Protein AF-A0A850SLF7-F1 (afdb_monomer_lite)

Structure (mmCIF, N/CA/C/O backbone):
data_AF-A0A850SLF7-F1
#
_entry.id   AF-A0A850SLF7-F1
#
loop_
_atom_site.group_PDB
_atom_site.id
_atom_site.type_symbol
_atom_site.label_atom_id
_atom_site.label_alt_id
_atom_site.label_comp_id
_atom_site.label_asym_id
_atom_site.label_entity_id
_atom_site.label_seq_id
_atom_site.pdbx_PDB_ins_code
_atom_site.Cartn_x
_atom_site.Cartn_y
_atom_site.Cartn_z
_atom_site.occupancy
_atom_site.B_iso_or_equiv
_atom_site.auth_seq_id
_atom_site.auth_comp_id
_atom_site.auth_asym_id
_atom_site.auth_atom_id
_atom_site.pdbx_PDB_model_num
ATOM 1 N N . MET A 1 1 ? -22.316 0.652 -0.737 1.00 82.69 1 MET A N 1
ATOM 2 C CA . MET A 1 1 ? 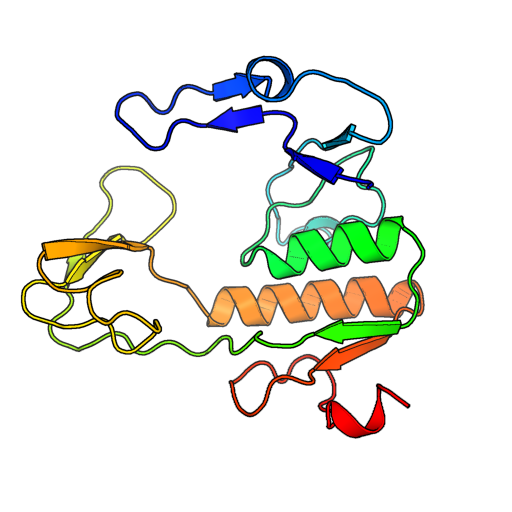-20.887 0.281 -0.786 1.00 82.69 1 MET A CA 1
ATOM 3 C C . MET A 1 1 ? -20.081 1.487 -0.344 1.00 82.69 1 MET A C 1
ATOM 5 O O . MET A 1 1 ? -20.350 2.572 -0.849 1.00 82.69 1 MET A O 1
ATOM 9 N N . THR A 1 2 ? -19.172 1.305 0.612 1.00 91.25 2 THR A N 1
ATOM 10 C CA . THR A 1 2 ? -18.258 2.354 1.088 1.00 91.25 2 THR A CA 1
ATOM 11 C C . THR A 1 2 ? -17.016 2.400 0.214 1.00 91.25 2 THR A C 1
ATOM 13 O O . THR A 1 2 ? -16.464 1.352 -0.106 1.00 91.25 2 THR A O 1
ATOM 16 N N . GLY A 1 3 ? -16.606 3.598 -0.202 1.00 94.06 3 GLY A N 1
ATOM 17 C CA . GLY A 1 3 ? -15.424 3.824 -1.028 1.00 94.06 3 GLY A CA 1
ATOM 18 C C . GLY A 1 3 ? -14.528 4.905 -0.437 1.00 94.06 3 GLY A C 1
ATOM 19 O O . GLY A 1 3 ? -15.017 5.950 -0.006 1.00 94.06 3 GLY A O 1
ATOM 20 N N . PHE A 1 4 ? -13.223 4.645 -0.455 1.00 95.69 4 PHE A N 1
ATOM 21 C CA . PHE A 1 4 ? -12.179 5.574 -0.037 1.00 95.69 4 PHE A CA 1
ATOM 22 C C . PHE A 1 4 ? -11.389 6.013 -1.266 1.00 95.69 4 PHE A C 1
ATOM 24 O O . PHE A 1 4 ? -10.943 5.182 -2.056 1.00 95.69 4 PHE A O 1
ATOM 31 N N . PHE A 1 5 ? -11.225 7.319 -1.429 1.00 95.56 5 PHE A N 1
ATOM 32 C CA . PHE A 1 5 ? -10.570 7.923 -2.581 1.00 95.56 5 PHE A CA 1
ATOM 33 C C . PHE A 1 5 ? -9.484 8.892 -2.106 1.00 95.56 5 PHE A C 1
ATOM 35 O O . PHE A 1 5 ? -9.672 9.559 -1.090 1.00 95.56 5 PHE A O 1
ATOM 42 N N . PRO A 1 6 ? -8.368 9.047 -2.831 1.00 95.44 6 PRO A N 1
ATOM 43 C CA . PRO A 1 6 ? -7.459 10.147 -2.549 1.00 95.44 6 PRO A CA 1
ATOM 44 C C . PRO A 1 6 ? -8.190 11.477 -2.782 1.00 95.44 6 PRO A C 1
ATOM 46 O O . PRO A 1 6 ? -8.965 11.617 -3.728 1.00 95.44 6 PRO A O 1
ATOM 49 N N . ALA A 1 7 ? -7.945 12.481 -1.945 1.00 96.12 7 ALA A N 1
ATOM 50 C CA . ALA A 1 7 ? -8.562 13.803 -2.068 1.00 96.12 7 ALA A CA 1
ATOM 51 C C . ALA A 1 7 ? -8.093 14.557 -3.324 1.00 96.12 7 ALA A C 1
ATOM 53 O O . ALA A 1 7 ? -8.788 15.449 -3.825 1.00 96.12 7 ALA A O 1
ATOM 54 N N . VAL A 1 8 ? -6.926 14.183 -3.852 1.00 95.25 8 VAL A N 1
ATOM 55 C CA . VAL A 1 8 ? -6.290 14.775 -5.029 1.00 95.25 8 VAL A CA 1
ATOM 56 C C . VAL A 1 8 ? -5.915 13.671 -6.008 1.00 95.25 8 VAL A C 1
ATOM 58 O O . VAL A 1 8 ? -5.262 12.705 -5.633 1.00 95.25 8 VAL A O 1
ATOM 61 N N . ILE A 1 9 ? -6.274 13.847 -7.276 1.00 93.19 9 ILE A N 1
ATOM 62 C CA . ILE A 1 9 ? -5.805 13.004 -8.380 1.00 93.19 9 ILE A CA 1
ATOM 63 C C . ILE A 1 9 ? -4.713 13.729 -9.161 1.00 93.19 9 ILE A C 1
ATOM 65 O O . ILE A 1 9 ? -4.677 14.962 -9.204 1.00 93.19 9 ILE A O 1
ATOM 69 N N . GLN A 1 10 ? -3.823 12.963 -9.787 1.00 90.75 10 GLN A N 1
ATOM 70 C CA . GLN A 1 10 ? -2.770 13.492 -10.643 1.00 90.75 10 GLN A CA 1
ATOM 71 C C . GLN A 1 10 ? -2.830 12.853 -12.027 1.00 90.75 10 GLN A C 1
ATOM 73 O O . GLN A 1 10 ? -2.907 11.635 -12.171 1.00 90.75 10 GLN A O 1
ATOM 78 N N . GLU A 1 11 ? -2.731 13.682 -13.060 1.00 86.75 11 GLU A N 1
ATOM 79 C CA . GLU A 1 11 ? -2.567 13.201 -14.427 1.00 86.75 11 GLU A CA 1
ATOM 80 C C . GLU A 1 11 ? -1.192 12.536 -14.599 1.00 86.75 11 GLU A C 1
ATOM 82 O O . GLU A 1 11 ? -0.153 13.125 -14.298 1.00 86.75 11 GLU A O 1
ATOM 87 N N . HIS A 1 12 ? -1.162 11.322 -15.147 1.00 76.75 12 HIS A N 1
ATOM 88 C CA . HIS A 1 12 ? 0.095 10.648 -15.499 1.00 76.75 12 HIS A CA 1
ATOM 89 C C . HIS A 1 12 ? 0.596 10.994 -16.916 1.00 76.75 12 HIS A C 1
ATOM 91 O O . HIS A 1 12 ? 1.666 10.544 -17.324 1.00 76.75 12 HIS A O 1
ATOM 97 N N . SER A 1 13 ? -0.131 11.842 -17.654 1.00 76.38 13 SER A N 1
ATOM 98 C CA . SER A 1 13 ? 0.253 12.367 -18.969 1.00 76.38 13 SER A CA 1
ATOM 99 C C . SER A 1 13 ? 0.757 13.813 -18.896 1.00 76.38 13 SER A C 1
ATOM 101 O O . SER A 1 13 ? 0.178 14.654 -18.210 1.00 76.38 13 SER A O 1
ATOM 103 N N . GLY A 1 14 ? 1.791 14.144 -19.674 1.00 74.25 14 GLY A N 1
ATOM 104 C CA . GLY A 1 14 ? 2.179 15.533 -19.945 1.00 74.25 14 GLY A CA 1
ATOM 105 C C . GLY A 1 14 ? 2.567 16.345 -18.702 1.00 74.25 14 GLY A C 1
ATOM 106 O O . GLY A 1 14 ? 3.636 16.137 -18.134 1.00 74.25 14 GLY A O 1
ATOM 107 N N . ARG A 1 15 ? 1.720 17.314 -18.318 1.00 76.69 15 ARG A N 1
ATOM 108 C CA . ARG A 1 15 ? 2.018 18.373 -17.328 1.00 76.69 15 ARG A CA 1
ATOM 109 C C . ARG A 1 15 ? 1.853 17.953 -15.860 1.00 76.69 15 ARG A C 1
ATOM 111 O O . ARG A 1 15 ? 2.107 18.781 -14.991 1.00 76.69 15 ARG A O 1
ATOM 118 N N . LYS A 1 16 ? 1.426 16.714 -15.579 1.00 84.00 16 LYS A N 1
ATOM 119 C CA . LYS A 1 16 ? 1.212 16.185 -14.215 1.00 84.00 16 LYS A CA 1
ATOM 120 C C . LYS A 1 16 ? 0.324 17.079 -13.341 1.00 84.00 16 LYS A C 1
ATOM 122 O O . LYS A 1 16 ? 0.630 17.338 -12.178 1.00 84.00 16 LYS A O 1
ATOM 127 N N . ARG A 1 17 ? -0.770 17.595 -13.911 1.00 89.31 17 ARG A N 1
ATOM 128 C CA . ARG A 1 17 ? -1.694 18.463 -13.174 1.00 89.31 17 ARG A CA 1
ATOM 129 C C . ARG A 1 17 ? -2.329 17.693 -12.023 1.00 89.31 17 ARG A C 1
ATOM 131 O O . ARG A 1 17 ? -2.682 16.525 -12.175 1.00 89.31 17 ARG A O 1
ATOM 138 N N . ARG A 1 18 ? -2.473 18.378 -10.891 1.00 93.12 18 ARG A N 1
ATOM 139 C CA . ARG A 1 18 ? -3.171 17.883 -9.706 1.00 93.12 18 ARG A CA 1
ATOM 140 C C . ARG A 1 18 ? -4.500 18.609 -9.585 1.00 93.12 18 ARG A C 1
ATOM 142 O O . ARG A 1 18 ? -4.538 19.834 -9.699 1.00 93.12 18 ARG A O 1
ATOM 149 N N . SER A 1 19 ? -5.572 17.867 -9.358 1.00 94.69 19 SER A N 1
ATOM 150 C CA . SER A 1 19 ? -6.908 18.423 -9.156 1.00 94.69 19 SER A CA 1
ATOM 151 C C . SER A 1 19 ? -7.631 17.693 -8.025 1.00 94.69 19 SER A C 1
ATOM 153 O O . SER A 1 19 ? -7.338 16.526 -7.752 1.00 94.69 19 SER A O 1
ATOM 155 N N . PRO A 1 20 ? -8.573 18.360 -7.338 1.00 96.56 20 PRO A N 1
ATOM 156 C CA . PRO A 1 20 ? -9.449 17.693 -6.388 1.00 96.56 20 PRO A CA 1
ATOM 157 C C . PRO A 1 20 ? -10.170 16.507 -7.037 1.00 96.56 20 PRO A C 1
ATOM 159 O O . PRO A 1 20 ? -10.867 16.669 -8.040 1.00 96.56 20 PRO A O 1
ATOM 162 N N . ALA A 1 21 ? -10.059 15.325 -6.429 1.00 96.00 21 ALA A N 1
ATOM 163 C CA . ALA A 1 21 ? -10.694 14.105 -6.930 1.00 96.00 21 ALA A CA 1
ATOM 164 C C . ALA A 1 21 ? -12.217 14.248 -7.043 1.00 96.00 21 ALA A C 1
ATOM 166 O O . ALA A 1 21 ? -12.838 13.689 -7.947 1.00 96.00 21 ALA A O 1
ATOM 167 N N . ARG A 1 22 ? -12.804 15.081 -6.173 1.00 95.50 22 ARG A N 1
ATOM 168 C CA . ARG A 1 22 ? -14.238 15.386 -6.138 1.00 95.50 22 ARG A CA 1
ATOM 169 C C . ARG A 1 22 ? -14.807 15.957 -7.444 1.00 95.50 22 ARG A C 1
ATOM 171 O O . ARG A 1 22 ? -16.017 15.933 -7.630 1.00 95.50 22 ARG A O 1
ATOM 178 N N . PHE A 1 23 ? -13.961 16.487 -8.331 1.00 94.62 23 PHE A N 1
ATOM 179 C CA . PHE A 1 23 ? -14.389 16.978 -9.645 1.00 94.62 23 PHE A CA 1
ATOM 180 C C . PHE A 1 23 ? -14.676 15.850 -10.640 1.00 94.62 23 PHE A C 1
ATOM 182 O O . PHE A 1 23 ? -15.449 16.047 -11.570 1.00 94.62 23 PHE A O 1
ATOM 189 N N . VAL A 1 24 ? -14.075 14.675 -10.438 1.00 93.31 24 VAL A N 1
ATOM 190 C CA . VAL A 1 24 ? -14.285 13.482 -11.275 1.00 93.31 24 VAL A CA 1
ATOM 191 C C . VAL A 1 24 ? -15.185 12.472 -10.567 1.00 93.31 24 VAL A C 1
ATOM 193 O O . VAL A 1 24 ? -16.018 11.832 -11.201 1.00 93.31 24 VAL A O 1
ATOM 196 N N . ILE A 1 25 ? -15.047 12.352 -9.246 1.00 93.69 25 ILE A N 1
ATOM 197 C CA . ILE A 1 25 ? -15.855 11.479 -8.393 1.00 93.69 25 ILE A CA 1
ATOM 198 C C . ILE A 1 25 ? -16.631 12.378 -7.425 1.00 93.69 25 ILE A C 1
ATOM 200 O O . ILE A 1 25 ? -16.101 12.709 -6.367 1.00 93.69 25 ILE A O 1
ATOM 204 N N . PRO A 1 26 ? -17.864 12.811 -7.754 1.00 94.12 26 PRO A N 1
ATOM 205 C CA . PRO A 1 26 ? -18.616 13.726 -6.903 1.00 94.12 26 PRO A CA 1
ATOM 206 C C . PRO A 1 26 ? -18.799 13.182 -5.486 1.00 94.12 26 PRO A C 1
ATOM 208 O O . PRO A 1 26 ? -18.969 11.972 -5.287 1.00 94.12 26 PRO A O 1
ATOM 211 N N . ALA A 1 27 ? -18.809 14.086 -4.506 1.00 94.06 27 ALA A N 1
ATOM 212 C CA . ALA A 1 27 ? -19.139 13.735 -3.131 1.00 94.06 27 ALA A CA 1
ATOM 213 C C . ALA A 1 27 ? -20.531 13.088 -3.056 1.00 94.06 27 ALA A C 1
ATOM 215 O O . ALA A 1 27 ? -21.420 13.377 -3.858 1.00 94.06 27 ALA A O 1
ATOM 216 N N . GLY A 1 28 ? -20.713 12.191 -2.095 1.00 94.81 28 GLY A N 1
ATOM 217 C CA . GLY A 1 28 ? -21.976 11.500 -1.889 1.00 94.81 28 GLY A CA 1
ATOM 218 C C . GLY A 1 28 ? -21.910 10.560 -0.691 1.00 94.81 28 GLY A C 1
ATOM 219 O O . GLY A 1 28 ? -20.834 10.377 -0.116 1.00 94.81 28 GLY A O 1
ATOM 220 N N . PRO A 1 29 ? -23.044 9.949 -0.317 1.00 96.19 29 PRO A N 1
ATOM 221 C CA . PRO A 1 29 ? -23.085 8.992 0.779 1.00 96.19 29 PRO A CA 1
ATOM 222 C C . PRO A 1 29 ? -22.060 7.871 0.577 1.00 96.19 29 PRO A C 1
ATOM 224 O O . PRO A 1 29 ? -21.930 7.333 -0.525 1.00 96.19 29 PRO A O 1
ATOM 227 N N . ASN A 1 30 ? -21.355 7.507 1.649 1.00 94.94 30 ASN A N 1
ATOM 228 C CA . ASN A 1 30 ? -20.340 6.451 1.668 1.00 94.94 30 ASN A CA 1
ATOM 2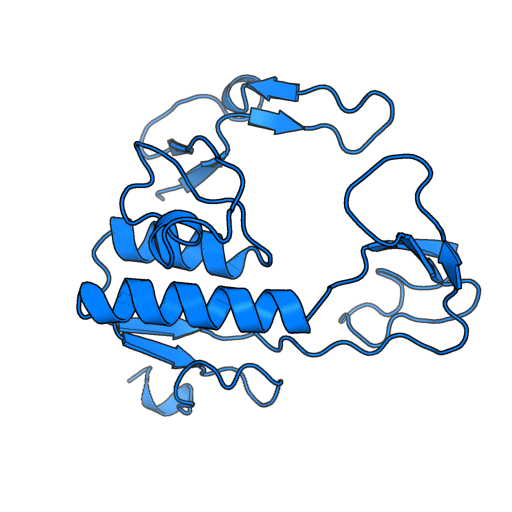29 C C . ASN A 1 30 ? -19.130 6.676 0.731 1.00 94.94 30 ASN A C 1
ATOM 231 O O . ASN A 1 30 ? -18.456 5.712 0.365 1.00 94.94 30 ASN A O 1
ATOM 235 N N . ARG A 1 31 ? -18.848 7.923 0.323 1.00 95.50 31 ARG A N 1
ATOM 236 C CA . ARG A 1 31 ? -17.642 8.298 -0.437 1.00 95.50 31 ARG A CA 1
ATOM 237 C C . ARG A 1 31 ? -16.752 9.181 0.424 1.00 95.50 31 ARG A C 1
ATOM 239 O O . ARG A 1 31 ? -17.065 10.349 0.645 1.00 95.50 31 ARG A O 1
ATOM 246 N N . TYR A 1 32 ? -15.644 8.617 0.874 1.00 95.44 32 TYR A N 1
ATOM 247 C CA . TYR A 1 32 ? -14.691 9.277 1.755 1.00 95.44 32 TYR A CA 1
ATOM 248 C C . TYR A 1 32 ? -13.439 9.653 0.975 1.00 95.44 32 TYR A C 1
ATOM 250 O O . TYR A 1 32 ? -13.000 8.909 0.096 1.00 95.44 32 TYR A O 1
ATOM 258 N N . PHE A 1 33 ? -12.879 10.820 1.282 1.00 96.44 33 PHE A N 1
ATOM 259 C CA . PHE A 1 33 ? -11.697 11.346 0.610 1.00 96.44 33 PHE A CA 1
ATOM 260 C C . PHE A 1 33 ? -10.592 11.563 1.637 1.00 96.44 33 PHE A C 1
ATOM 262 O O . PHE A 1 33 ? -10.790 12.349 2.557 1.00 96.44 33 PHE A O 1
ATOM 269 N N . PHE A 1 34 ? -9.443 10.912 1.467 1.00 96.69 34 PHE A N 1
ATOM 270 C CA . PHE A 1 34 ? -8.305 11.043 2.380 1.00 96.69 34 PHE A CA 1
ATOM 271 C C . PHE A 1 34 ? -7.182 11.878 1.762 1.00 96.69 34 PHE A C 1
ATOM 273 O O . PHE A 1 34 ? -6.936 11.833 0.553 1.00 96.69 34 PHE A O 1
ATOM 280 N N . ASN A 1 35 ? -6.477 12.643 2.592 1.00 96.81 35 ASN A N 1
ATOM 281 C CA . ASN A 1 35 ? -5.230 13.287 2.185 1.00 96.81 35 ASN A CA 1
ATOM 282 C C . ASN A 1 35 ? -4.060 12.314 2.325 1.00 96.81 35 ASN A C 1
ATOM 284 O O . ASN A 1 35 ? -4.132 11.353 3.085 1.00 96.81 35 ASN A O 1
ATOM 288 N N . GLU A 1 36 ? -2.968 12.581 1.614 1.00 95.38 36 GLU A N 1
ATOM 289 C CA . GLU A 1 36 ? -1.747 11.784 1.706 1.00 95.38 36 GLU A CA 1
ATOM 290 C C . GLU A 1 36 ? -0.581 12.622 2.222 1.00 95.38 36 GLU A C 1
ATOM 292 O O . GLU A 1 36 ? -0.411 13.778 1.820 1.00 95.38 36 GLU A O 1
ATOM 297 N N . THR A 1 37 ? 0.258 12.017 3.058 1.00 95.44 37 THR A N 1
ATOM 298 C CA . THR A 1 37 ? 1.515 12.598 3.543 1.00 95.44 37 THR A CA 1
ATOM 299 C C . THR A 1 37 ? 2.697 11.719 3.130 1.00 95.44 37 THR A C 1
ATOM 301 O O . THR A 1 37 ? 2.578 10.491 3.131 1.00 95.44 37 THR A O 1
ATOM 304 N N . PRO A 1 38 ? 3.845 12.303 2.742 1.00 95.50 38 PRO A N 1
ATOM 305 C CA . PRO A 1 38 ? 5.043 11.522 2.458 1.00 95.50 38 PRO A CA 1
ATOM 306 C C . PRO A 1 38 ? 5.455 10.671 3.661 1.00 95.50 38 PRO A C 1
ATOM 308 O O . PRO A 1 38 ? 5.398 11.137 4.799 1.00 95.50 38 PRO A O 1
ATOM 311 N N . ASN A 1 39 ? 5.900 9.442 3.402 1.00 94.81 39 ASN A N 1
ATOM 312 C CA . ASN A 1 39 ? 6.521 8.628 4.440 1.00 94.81 39 ASN A CA 1
ATOM 313 C C . ASN A 1 39 ? 7.890 9.192 4.854 1.00 94.81 39 ASN A C 1
ATOM 315 O O . ASN A 1 39 ? 8.551 9.890 4.081 1.00 94.81 39 ASN A O 1
ATOM 319 N N . SER A 1 40 ? 8.311 8.882 6.079 1.00 94.31 40 SER A N 1
ATOM 320 C CA . SER A 1 40 ? 9.615 9.273 6.619 1.00 94.31 40 SER A CA 1
ATOM 321 C C . SER A 1 40 ? 10.186 8.168 7.500 1.00 94.31 40 SER A C 1
ATOM 323 O O . SER A 1 40 ? 9.452 7.368 8.068 1.00 94.31 40 SER A O 1
ATOM 325 N N . THR A 1 41 ? 11.510 8.112 7.620 1.00 91.44 41 THR A N 1
ATOM 326 C CA . THR A 1 41 ? 12.193 7.238 8.587 1.00 91.44 41 THR A CA 1
ATOM 327 C C . THR A 1 41 ? 12.350 7.888 9.964 1.00 91.44 41 THR A C 1
ATOM 329 O O . THR A 1 41 ? 12.893 7.274 10.877 1.00 91.44 41 THR A O 1
ATOM 332 N N . GLU A 1 42 ? 11.898 9.128 10.130 1.00 93.31 42 GLU A N 1
ATOM 333 C CA . GLU A 1 42 ? 11.856 9.827 11.415 1.00 93.31 42 GLU A CA 1
ATOM 334 C C . GLU A 1 42 ? 10.559 9.463 12.145 1.00 93.31 42 GLU A C 1
ATOM 336 O O . GLU A 1 42 ? 9.504 9.528 11.531 1.00 93.31 42 GLU A O 1
ATOM 341 N N . ASN A 1 43 ? 10.599 9.100 13.432 1.00 92.31 43 ASN A N 1
ATOM 342 C CA . ASN A 1 43 ? 9.416 8.721 14.233 1.00 92.31 43 ASN A CA 1
ATOM 343 C C . ASN A 1 43 ? 8.679 7.441 13.766 1.00 92.31 43 ASN A C 1
ATOM 345 O O . ASN A 1 43 ? 7.454 7.402 13.615 1.00 92.31 43 ASN A O 1
ATOM 349 N N . LEU A 1 44 ? 9.441 6.375 13.523 1.00 94.25 44 LEU A N 1
ATOM 350 C CA . LEU A 1 44 ? 8.899 5.055 13.191 1.00 94.25 44 LEU A CA 1
ATOM 351 C C . LEU A 1 44 ? 8.172 4.421 14.401 1.00 94.25 44 LEU A C 1
ATOM 353 O O . LEU A 1 44 ? 8.609 4.619 15.533 1.00 94.25 44 LEU A O 1
ATOM 357 N N . PRO A 1 45 ? 7.109 3.621 14.186 1.00 94.56 45 PRO A N 1
ATOM 358 C CA . PRO A 1 45 ? 6.518 3.281 12.888 1.00 94.56 45 PRO A CA 1
ATOM 359 C C . PRO A 1 45 ? 5.466 4.299 12.399 1.00 94.56 45 PRO A C 1
ATOM 361 O O . PRO A 1 45 ? 4.987 4.177 11.276 1.00 94.56 45 PRO A O 1
ATOM 364 N N . HIS A 1 46 ? 5.109 5.309 13.201 1.00 91.44 46 HIS A N 1
ATOM 365 C CA . HIS A 1 46 ? 3.993 6.233 12.933 1.00 91.44 46 HIS A CA 1
ATOM 366 C C . HIS A 1 46 ? 4.170 7.097 11.675 1.00 91.44 46 HIS A C 1
ATOM 368 O O . HIS A 1 46 ? 3.198 7.472 11.028 1.00 91.44 46 HIS A O 1
ATOM 374 N N . SER A 1 47 ? 5.406 7.387 11.283 1.00 95.12 47 SER A N 1
ATOM 375 C CA . SER A 1 47 ? 5.722 8.069 10.020 1.00 95.12 47 SER A CA 1
ATOM 376 C C . SER A 1 47 ? 5.676 7.178 8.777 1.00 95.12 47 SER A C 1
ATOM 378 O O . SER A 1 47 ? 5.853 7.668 7.660 1.00 95.12 47 SER A O 1
ATOM 380 N N . MET A 1 48 ? 5.434 5.879 8.965 1.00 97.38 48 MET A N 1
ATOM 381 C CA . MET A 1 48 ? 5.226 4.877 7.918 1.00 97.38 48 MET A CA 1
ATOM 382 C C . MET A 1 48 ? 3.801 4.297 7.955 1.00 97.38 48 MET A C 1
ATOM 384 O O . MET A 1 48 ? 3.429 3.531 7.075 1.00 97.38 48 MET A O 1
ATOM 388 N N . PHE A 1 49 ? 2.974 4.634 8.948 1.00 98.19 49 PHE A N 1
ATOM 389 C CA . PHE A 1 49 ? 1.632 4.068 9.070 1.00 98.19 49 PHE A CA 1
ATOM 390 C C . PHE A 1 49 ? 0.690 5.001 9.831 1.00 98.19 49 PHE A C 1
ATOM 392 O O . PHE A 1 49 ? 0.979 5.388 10.962 1.00 98.19 49 PHE A O 1
ATOM 399 N N . SER A 1 50 ? -0.464 5.311 9.239 1.00 97.56 50 SER A N 1
ATOM 400 C CA . SER A 1 50 ? -1.542 6.035 9.909 1.00 97.56 50 SER A CA 1
ATOM 401 C C . SER A 1 50 ? -2.624 5.089 10.428 1.00 97.56 50 SER A C 1
ATOM 403 O O . SER A 1 50 ? -3.098 4.218 9.699 1.00 97.56 50 SER A O 1
ATOM 405 N N . TYR A 1 51 ? -3.050 5.304 11.674 1.00 96.81 51 TYR A N 1
ATOM 406 C CA . TYR A 1 51 ? -4.273 4.706 12.224 1.00 96.81 51 TYR A CA 1
ATOM 407 C C . TYR A 1 51 ? -5.514 5.564 11.956 1.00 96.81 51 TYR A C 1
ATOM 409 O O . TYR A 1 51 ? -6.630 5.090 12.147 1.00 96.81 51 TYR A O 1
ATOM 417 N N . ASP A 1 52 ? -5.315 6.820 11.548 1.00 96.19 52 ASP A N 1
ATOM 418 C CA . ASP A 1 52 ? -6.368 7.805 11.338 1.00 96.19 52 ASP A CA 1
ATOM 419 C C . ASP A 1 52 ? -6.284 8.378 9.921 1.00 96.19 52 ASP A C 1
ATOM 421 O O . ASP A 1 52 ? -5.504 9.288 9.621 1.00 96.19 52 ASP A O 1
ATOM 425 N N . ILE A 1 53 ? -7.088 7.808 9.025 1.00 96.00 53 ILE A N 1
ATOM 426 C CA . ILE A 1 53 ? -7.106 8.221 7.621 1.00 96.00 53 ILE A CA 1
ATOM 427 C C . ILE A 1 53 ? -7.900 9.515 7.393 1.00 96.00 53 ILE A C 1
ATOM 429 O O . ILE A 1 53 ? -7.782 10.080 6.302 1.00 96.00 53 ILE A O 1
ATOM 433 N N . ASP A 1 54 ? -8.667 10.001 8.383 1.00 93.56 54 ASP A N 1
ATOM 434 C CA . ASP A 1 54 ? -9.285 11.333 8.309 1.00 93.56 54 ASP A CA 1
ATOM 435 C C . ASP A 1 54 ? -8.214 12.422 8.403 1.00 93.56 54 ASP A C 1
ATOM 437 O O . ASP A 1 54 ? -8.302 13.445 7.717 1.00 93.56 54 ASP A O 1
ATOM 441 N N . ALA A 1 55 ? -7.166 12.181 9.198 1.00 94.56 55 ALA A N 1
ATOM 442 C CA . ALA A 1 55 ? -5.985 13.032 9.225 1.00 94.56 55 ALA A CA 1
ATOM 443 C C . ALA A 1 55 ? -5.183 12.884 7.922 1.00 94.56 55 ALA A C 1
ATOM 445 O O . ALA A 1 55 ? -5.047 13.838 7.145 1.00 94.56 55 ALA A O 1
ATOM 446 N N . AS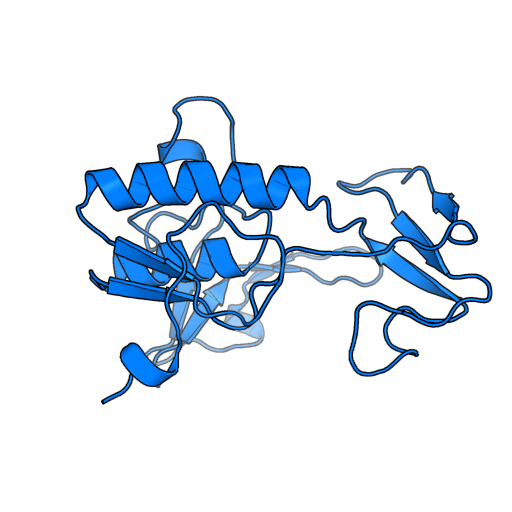N A 1 56 ? -4.665 11.680 7.662 1.00 95.56 56 ASN A N 1
ATOM 447 C CA . ASN A 1 56 ? -3.921 11.361 6.447 1.00 95.56 56 ASN A CA 1
ATOM 448 C C . ASN A 1 56 ? -3.688 9.857 6.282 1.00 95.56 56 ASN A C 1
ATOM 450 O O . ASN A 1 56 ? -3.553 9.110 7.245 1.00 95.56 56 ASN A O 1
ATOM 454 N N . VAL A 1 57 ? -3.482 9.445 5.038 1.00 97.75 57 VAL A N 1
ATOM 455 C CA . VAL A 1 57 ? -2.815 8.192 4.683 1.00 97.75 57 VAL A CA 1
ATOM 456 C C . VAL A 1 57 ? -1.329 8.475 4.473 1.00 97.75 57 VAL A C 1
ATOM 458 O O . VAL A 1 57 ? -0.957 9.407 3.761 1.00 97.75 57 VAL A O 1
ATOM 461 N N . VAL A 1 58 ? -0.459 7.674 5.080 1.00 97.75 58 VAL A N 1
ATOM 462 C CA . VAL A 1 58 ? 0.979 7.740 4.799 1.00 97.75 58 VAL A CA 1
ATOM 463 C C . VAL A 1 58 ? 1.257 7.083 3.446 1.00 97.75 58 VAL A C 1
ATOM 465 O O . VAL A 1 58 ? 0.803 5.964 3.188 1.00 97.75 58 VAL A O 1
ATOM 468 N N . GLN A 1 59 ? 1.996 7.778 2.576 1.00 96.00 59 GLN A N 1
ATOM 469 C CA . GLN A 1 59 ? 2.275 7.341 1.208 1.00 96.00 59 GLN A CA 1
ATOM 470 C C . GLN A 1 59 ? 2.969 5.974 1.179 1.00 96.00 59 GLN A C 1
ATOM 472 O O . GLN A 1 59 ? 4.033 5.808 1.786 1.00 96.00 59 GLN A O 1
ATOM 477 N N . PRO A 1 60 ? 2.420 4.994 0.446 1.00 95.56 60 PRO A N 1
ATOM 478 C CA . PRO A 1 60 ? 2.889 3.624 0.521 1.00 95.56 60 PRO A CA 1
ATOM 479 C C . PRO A 1 60 ? 4.024 3.311 -0.468 1.00 95.56 60 PRO A C 1
ATOM 481 O O . PRO A 1 60 ? 4.176 3.962 -1.499 1.00 95.56 60 PRO A O 1
ATOM 484 N N . TYR A 1 61 ? 4.757 2.222 -0.212 1.00 94.44 61 TYR A N 1
ATOM 485 C CA . TYR A 1 61 ? 5.594 1.567 -1.237 1.00 94.44 61 TYR A CA 1
ATOM 486 C C . TYR A 1 61 ? 4.802 0.531 -2.060 1.00 94.44 61 TYR A C 1
ATOM 488 O O . TYR A 1 61 ? 5.248 0.110 -3.122 1.00 94.44 61 TYR A O 1
ATOM 496 N N . THR A 1 62 ? 3.614 0.135 -1.592 1.00 95.19 62 THR A N 1
ATOM 497 C CA . THR A 1 62 ? 2.647 -0.718 -2.298 1.00 95.19 62 THR A CA 1
ATOM 498 C C . THR A 1 62 ? 1.229 -0.404 -1.826 1.00 95.19 62 THR A C 1
ATOM 500 O O . THR A 1 62 ? 1.013 -0.195 -0.634 1.00 95.19 62 THR A O 1
ATOM 503 N N . VAL A 1 63 ? 0.244 -0.406 -2.729 1.00 95.25 63 VAL A N 1
ATOM 504 C CA . VAL A 1 63 ? -1.158 -0.064 -2.408 1.00 95.25 63 VAL A CA 1
ATOM 505 C C . VAL A 1 63 ? -1.745 -0.901 -1.261 1.00 95.25 63 VAL A C 1
ATOM 507 O O . VAL A 1 63 ? -2.603 -0.421 -0.525 1.00 95.25 63 VAL A O 1
ATOM 510 N N . ALA A 1 64 ? -1.235 -2.114 -1.035 1.00 97.56 64 ALA A N 1
ATOM 511 C CA . ALA A 1 64 ? -1.619 -2.942 0.105 1.00 97.56 64 ALA A CA 1
ATOM 512 C C . ALA A 1 64 ? -1.381 -2.256 1.466 1.00 97.56 64 ALA A C 1
ATOM 514 O O . ALA A 1 64 ? -2.185 -2.439 2.373 1.00 97.56 64 ALA A O 1
ATOM 515 N N . ILE A 1 65 ? -0.362 -1.399 1.614 1.00 98.19 65 ILE A N 1
ATOM 516 C CA . ILE A 1 65 ? -0.153 -0.625 2.852 1.00 98.19 65 ILE A CA 1
ATOM 517 C C . 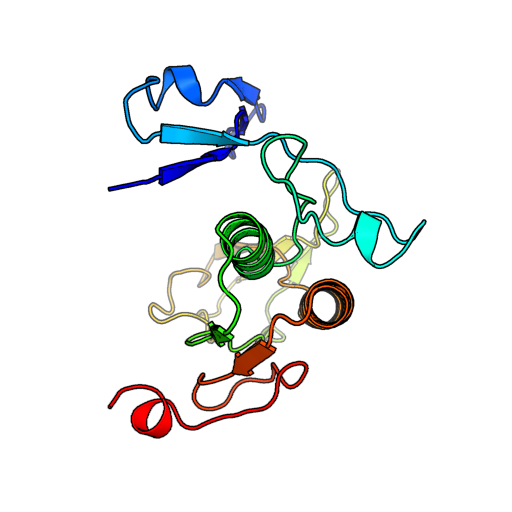ILE A 1 65 ? -1.260 0.420 3.056 1.00 98.19 65 ILE A C 1
ATOM 519 O O . ILE A 1 65 ? -1.712 0.619 4.180 1.00 98.19 65 ILE A O 1
ATOM 523 N N . THR A 1 66 ? -1.743 1.067 1.990 1.00 98.06 66 THR A N 1
ATOM 524 C CA . THR A 1 66 ? -2.914 1.958 2.081 1.00 98.06 66 THR A CA 1
ATOM 525 C C . THR A 1 66 ? -4.145 1.181 2.536 1.00 98.06 66 THR A C 1
ATOM 527 O O . THR A 1 66 ? -4.870 1.642 3.414 1.00 98.06 66 THR A O 1
ATOM 530 N N . MET A 1 67 ? -4.347 -0.029 2.004 1.00 97.88 67 MET A N 1
ATOM 531 C CA . MET A 1 67 ? -5.454 -0.894 2.423 1.00 97.88 67 MET A CA 1
ATOM 532 C C . MET A 1 67 ? -5.345 -1.305 3.896 1.00 97.88 67 MET A C 1
ATOM 534 O O . MET A 1 67 ? -6.358 -1.310 4.587 1.00 97.88 67 MET A O 1
ATOM 538 N N . LEU A 1 68 ? -4.138 -1.589 4.401 1.00 98.50 68 LEU A N 1
ATOM 539 C CA . LEU A 1 68 ? -3.915 -1.887 5.821 1.00 98.50 68 LEU A CA 1
ATOM 540 C C . LEU A 1 68 ? -4.247 -0.693 6.728 1.00 98.50 68 LEU A C 1
ATOM 542 O O . LEU A 1 68 ? -4.900 -0.885 7.749 1.00 98.50 68 LEU A O 1
ATOM 546 N N . GLN A 1 69 ? -3.846 0.527 6.353 1.00 98.50 69 GLN A N 1
ATOM 547 C CA . GLN A 1 69 ? -4.180 1.749 7.104 1.00 98.50 69 GLN A CA 1
ATOM 548 C C . GLN A 1 69 ? -5.699 1.965 7.169 1.00 98.50 69 GLN A C 1
ATOM 550 O O . GLN A 1 69 ? -6.252 2.206 8.240 1.00 98.50 69 GLN A O 1
ATOM 555 N N . ILE A 1 70 ? -6.391 1.796 6.037 1.00 98.00 70 ILE A N 1
ATOM 556 C CA . ILE A 1 70 ? -7.854 1.905 5.973 1.00 98.00 70 ILE A CA 1
ATOM 557 C C . ILE A 1 70 ? -8.524 0.810 6.815 1.00 98.00 70 ILE A C 1
ATOM 559 O O . ILE A 1 70 ? -9.451 1.099 7.567 1.00 98.00 70 ILE A O 1
ATOM 563 N N . ALA A 1 71 ? -8.055 -0.437 6.735 1.00 97.94 71 ALA A N 1
ATOM 564 C CA . ALA A 1 71 ? -8.611 -1.541 7.516 1.00 97.94 71 ALA A CA 1
ATOM 565 C C . ALA A 1 71 ? -8.428 -1.332 9.031 1.00 97.94 71 ALA A C 1
ATOM 567 O O . ALA A 1 71 ? -9.362 -1.560 9.801 1.00 97.94 71 ALA A O 1
ATOM 568 N N . ALA A 1 72 ? -7.260 -0.845 9.458 1.00 98.06 72 ALA A N 1
ATOM 569 C CA . ALA A 1 72 ? -7.004 -0.500 10.854 1.00 98.06 72 ALA A CA 1
ATOM 570 C C . ALA A 1 72 ? -7.935 0.619 11.343 1.00 98.06 72 ALA A C 1
ATOM 572 O O . ALA A 1 72 ? -8.552 0.479 12.397 1.00 98.06 72 ALA A O 1
ATOM 573 N N . TYR A 1 73 ? -8.098 1.680 10.546 1.00 97.44 73 TYR A N 1
ATOM 574 C CA . TYR A 1 73 ? -9.023 2.778 10.840 1.00 97.44 73 TYR A CA 1
ATOM 575 C C . TYR A 1 73 ? -10.479 2.301 10.961 1.00 97.44 73 TYR A C 1
ATOM 577 O O . TYR A 1 73 ? -11.208 2.718 11.856 1.00 97.44 73 TYR A O 1
ATOM 585 N N . MET A 1 74 ? -10.898 1.364 10.107 1.00 96.50 74 MET A N 1
ATOM 586 C CA . MET A 1 74 ? -12.229 0.751 10.174 1.00 96.50 74 MET A CA 1
ATOM 587 C C . MET A 1 74 ? -12.422 -0.188 11.381 1.00 96.50 74 MET A C 1
ATOM 589 O O . MET A 1 74 ? -13.535 -0.660 11.607 1.00 96.50 74 MET A O 1
ATOM 593 N N . GLY A 1 75 ? -11.368 -0.469 12.154 1.00 97.25 75 GLY A N 1
ATOM 594 C CA . GLY A 1 75 ? -11.433 -1.266 13.378 1.00 97.25 75 GLY A CA 1
ATOM 595 C C . GLY A 1 75 ? -11.267 -2.776 13.188 1.00 97.25 75 GLY A C 1
ATOM 596 O O . GLY A 1 75 ? -11.522 -3.528 14.132 1.00 97.25 75 GLY A O 1
ATOM 597 N N . PHE A 1 76 ? -10.831 -3.243 12.011 1.00 97.94 76 PHE A N 1
ATOM 598 C CA . PHE A 1 76 ? -10.530 -4.663 11.804 1.00 97.94 76 PHE A CA 1
ATOM 599 C C . PHE A 1 76 ? -9.353 -5.107 12.682 1.00 97.94 76 PHE A C 1
ATOM 601 O O . PHE A 1 76 ? -8.342 -4.415 12.778 1.00 97.94 76 PHE A O 1
ATOM 608 N N . ARG A 1 77 ? -9.487 -6.276 13.323 1.00 97.19 77 ARG A N 1
ATOM 609 C CA . ARG A 1 77 ? -8.479 -6.842 14.244 1.00 97.19 77 ARG A CA 1
ATOM 610 C C . ARG A 1 77 ? -7.730 -8.041 13.689 1.00 97.19 77 ARG A C 1
ATOM 612 O O . ARG A 1 77 ? -6.627 -8.324 14.138 1.00 97.19 77 ARG A O 1
ATOM 619 N N . GLU A 1 78 ? -8.302 -8.696 12.692 1.00 96.69 78 GLU A N 1
ATOM 620 C CA . GLU A 1 78 ? -7.662 -9.761 11.937 1.00 96.69 78 GLU A CA 1
ATOM 621 C C . GLU A 1 78 ? -7.770 -9.418 10.451 1.00 96.69 78 GLU A C 1
ATOM 623 O O . GLU A 1 78 ? -8.860 -9.130 9.954 1.00 96.69 78 GLU A O 1
ATOM 628 N N . ILE A 1 79 ? -6.634 -9.389 9.756 1.00 97.56 79 ILE A N 1
ATOM 629 C CA . ILE A 1 79 ? -6.547 -9.043 8.336 1.00 97.56 79 ILE A CA 1
ATOM 630 C C . ILE A 1 79 ? -5.822 -10.166 7.603 1.00 97.56 79 ILE A C 1
ATOM 632 O O . ILE A 1 79 ? -4.736 -10.583 7.996 1.00 97.56 79 ILE A O 1
ATOM 636 N N . VAL A 1 80 ? -6.394 -10.633 6.498 1.00 97.25 80 VAL A N 1
ATOM 637 C CA . VAL A 1 80 ? -5.802 -11.682 5.664 1.00 97.25 80 VAL A CA 1
ATOM 638 C C . VAL A 1 80 ? -5.419 -11.086 4.316 1.00 97.25 80 VAL A C 1
ATOM 640 O O . VAL A 1 80 ? -6.268 -10.577 3.587 1.00 97.25 80 VAL A O 1
ATOM 643 N N . LEU A 1 81 ? -4.134 -11.155 3.978 1.00 97.50 81 LEU A N 1
ATOM 644 C CA . LEU A 1 81 ? -3.604 -10.738 2.685 1.00 97.50 81 LEU A CA 1
ATOM 645 C C . LEU A 1 81 ? -3.542 -11.931 1.733 1.00 97.50 81 LEU A C 1
ATOM 647 O O . LEU A 1 81 ? -2.967 -12.963 2.063 1.00 97.50 81 LEU A O 1
ATOM 651 N N . ILE A 1 82 ? -4.077 -11.772 0.527 1.00 96.19 82 ILE A N 1
ATOM 652 C CA . ILE A 1 82 ? -4.004 -12.759 -0.554 1.00 96.19 82 ILE A CA 1
ATOM 653 C C . ILE A 1 82 ? -3.623 -12.050 -1.859 1.00 96.19 82 ILE A C 1
ATOM 655 O O . ILE A 1 82 ? -4.018 -10.906 -2.080 1.00 96.19 82 ILE A O 1
ATOM 659 N N . GLY A 1 83 ? -2.820 -12.701 -2.705 1.00 94.19 83 GLY A N 1
ATOM 660 C CA . GLY A 1 83 ? -2.301 -12.104 -3.945 1.00 94.19 83 GLY A CA 1
ATOM 661 C C . GLY A 1 83 ? -1.226 -11.033 -3.715 1.00 94.19 83 GLY A C 1
ATOM 662 O O . GLY A 1 83 ? -1.093 -10.104 -4.508 1.00 94.19 83 GLY A O 1
ATOM 663 N N . CYS A 1 84 ? -0.493 -11.118 -2.601 1.00 96.00 84 CYS A N 1
ATOM 664 C CA . CYS A 1 84 ? 0.558 -10.175 -2.214 1.00 96.00 84 CYS A CA 1
ATOM 665 C C . CYS A 1 84 ? 1.959 -10.791 -2.382 1.00 96.00 84 CYS A C 1
ATOM 667 O O . CYS A 1 84 ? 2.709 -10.932 -1.416 1.00 96.00 84 CYS A O 1
ATOM 669 N N . ASP A 1 85 ? 2.337 -11.157 -3.608 1.00 94.56 85 ASP A N 1
ATOM 670 C CA . ASP A 1 85 ? 3.558 -11.931 -3.874 1.00 94.56 85 ASP A CA 1
ATOM 671 C C . ASP A 1 85 ? 4.856 -11.218 -3.484 1.00 94.56 85 ASP A C 1
ATOM 673 O O . ASP A 1 85 ? 5.788 -11.853 -2.996 1.00 94.56 85 ASP A O 1
ATOM 677 N N . THR A 1 86 ? 4.946 -9.903 -3.705 1.00 94.44 86 THR A N 1
ATOM 678 C CA . THR A 1 86 ? 6.171 -9.099 -3.487 1.00 94.44 86 THR A CA 1
ATOM 679 C C . THR A 1 86 ? 7.420 -9.721 -4.142 1.00 94.44 86 THR A C 1
ATOM 681 O O . THR A 1 86 ? 8.534 -9.659 -3.623 1.00 94.44 86 THR A O 1
ATOM 684 N N . ASN A 1 87 ? 7.241 -10.357 -5.301 1.00 93.69 87 ASN A N 1
ATOM 685 C CA . ASN A 1 87 ? 8.295 -11.047 -6.032 1.00 93.69 87 ASN A CA 1
ATOM 686 C C . ASN A 1 87 ? 8.246 -10.642 -7.506 1.00 93.69 87 ASN A C 1
ATOM 688 O O . ASN A 1 87 ? 7.236 -10.855 -8.168 1.00 93.69 87 ASN A O 1
ATOM 692 N N . TYR A 1 88 ? 9.342 -10.076 -8.011 1.00 90.94 88 TYR A N 1
ATOM 693 C CA . TYR A 1 88 ? 9.437 -9.575 -9.380 1.00 90.94 88 TYR A CA 1
ATOM 694 C C . TYR A 1 88 ? 10.733 -10.050 -10.036 1.00 90.94 88 TYR A C 1
ATOM 696 O O . TYR A 1 88 ? 11.805 -10.019 -9.429 1.00 90.94 88 TYR A O 1
ATOM 704 N N . ALA A 1 89 ? 10.643 -10.438 -11.301 1.00 88.50 89 ALA A N 1
ATOM 705 C CA . ALA A 1 89 ? 11.764 -10.690 -12.184 1.00 88.50 89 ALA A CA 1
ATOM 706 C C . ALA A 1 89 ? 11.986 -9.477 -13.098 1.00 88.50 89 ALA A C 1
ATOM 708 O O . ALA A 1 89 ? 11.083 -9.024 -13.803 1.00 88.50 89 ALA A O 1
ATOM 709 N N . VAL A 1 90 ? 13.221 -8.971 -13.120 1.00 83.19 90 VAL A N 1
ATOM 710 C CA . VAL A 1 90 ? 13.663 -7.956 -14.084 1.00 83.19 90 VAL A CA 1
ATOM 711 C C . VAL A 1 90 ? 14.573 -8.649 -15.106 1.00 83.19 90 VAL A C 1
ATOM 713 O O . VAL A 1 90 ? 15.708 -8.990 -14.759 1.00 83.19 90 VAL A O 1
ATOM 716 N N . PRO A 1 91 ? 14.117 -8.889 -16.353 1.00 81.38 91 PRO A N 1
ATOM 717 C CA . PRO A 1 91 ? 14.954 -9.501 -17.382 1.00 81.38 91 PRO A CA 1
ATOM 718 C C . PRO A 1 91 ? 16.236 -8.696 -17.636 1.00 81.38 91 PRO A C 1
ATOM 720 O O . PRO A 1 91 ? 16.222 -7.465 -17.632 1.00 81.38 91 PRO A O 1
ATOM 723 N N . ARG A 1 92 ? 17.356 -9.378 -17.913 1.00 77.50 92 ARG A N 1
ATOM 724 C CA . ARG A 1 92 ? 18.679 -8.740 -18.135 1.00 77.50 92 ARG A CA 1
ATOM 725 C C . ARG A 1 92 ? 18.698 -7.743 -19.301 1.00 77.50 92 ARG A C 1
ATOM 727 O O . ARG A 1 92 ? 19.544 -6.856 -19.367 1.00 77.50 92 ARG A O 1
ATOM 734 N N . THR A 1 93 ? 17.789 -7.931 -20.240 1.00 74.94 93 THR A N 1
ATOM 735 C CA . THR A 1 93 ? 17.560 -7.140 -21.452 1.00 74.94 93 THR A CA 1
ATOM 736 C C . THR A 1 93 ? 16.824 -5.824 -21.183 1.00 74.94 93 THR A C 1
ATOM 738 O O . THR A 1 93 ? 16.920 -4.893 -21.994 1.00 74.94 93 THR A O 1
ATOM 741 N N . VAL A 1 94 ? 16.154 -5.699 -20.031 1.00 77.00 94 VAL A N 1
ATOM 742 C CA . VAL A 1 94 ? 15.501 -4.465 -19.590 1.00 77.00 94 VAL A CA 1
ATOM 743 C C . VAL A 1 94 ? 16.561 -3.441 -19.193 1.00 77.00 94 VAL A C 1
ATOM 745 O O . VAL A 1 94 ? 17.422 -3.686 -18.349 1.00 77.00 94 VAL A O 1
ATOM 748 N N . LYS A 1 95 ? 16.493 -2.246 -19.790 1.00 76.94 95 LYS A N 1
ATOM 749 C CA . LYS A 1 95 ? 17.419 -1.155 -19.459 1.00 76.94 95 LYS A CA 1
ATOM 750 C C . LYS A 1 95 ? 16.846 -0.263 -18.368 1.00 76.94 95 LYS A C 1
ATOM 752 O O . LYS A 1 95 ? 15.752 0.275 -18.527 1.00 76.94 95 LYS A O 1
ATOM 757 N N . ARG A 1 96 ? 17.647 -0.034 -17.325 1.00 76.06 96 ARG A N 1
ATOM 758 C CA . ARG A 1 96 ? 17.442 1.030 -16.336 1.00 76.06 96 ARG A CA 1
ATOM 759 C C . ARG A 1 96 ? 17.769 2.378 -16.974 1.00 76.06 96 ARG A C 1
ATOM 761 O O . ARG A 1 96 ? 18.907 2.628 -17.367 1.00 76.06 96 ARG A O 1
ATOM 768 N N . LEU A 1 97 ? 16.770 3.238 -17.104 1.00 68.62 97 LEU A N 1
ATOM 769 C CA . LEU A 1 97 ? 16.953 4.636 -17.461 1.00 68.62 97 LEU A CA 1
ATOM 770 C C . LEU A 1 97 ? 17.193 5.437 -16.181 1.00 68.62 97 LEU A C 1
ATOM 772 O O . LEU A 1 97 ? 16.464 5.287 -15.202 1.00 68.62 97 LEU A O 1
ATOM 776 N N . LYS A 1 98 ? 18.189 6.330 -16.198 1.00 58.84 98 LYS A N 1
ATOM 777 C CA . LYS A 1 98 ? 18.246 7.415 -15.215 1.00 58.84 98 LYS A CA 1
ATOM 778 C C . LYS A 1 98 ? 17.058 8.333 -15.502 1.00 58.84 98 LYS A C 1
ATOM 780 O O . LYS A 1 98 ? 17.014 8.940 -16.575 1.00 58.84 98 LYS A O 1
ATOM 785 N N . GLU A 1 99 ? 16.083 8.409 -14.600 1.00 54.31 99 GLU A N 1
ATOM 786 C CA . GLU A 1 99 ? 15.076 9.462 -14.703 1.00 54.31 99 GLU A CA 1
ATOM 787 C C . GLU A 1 99 ? 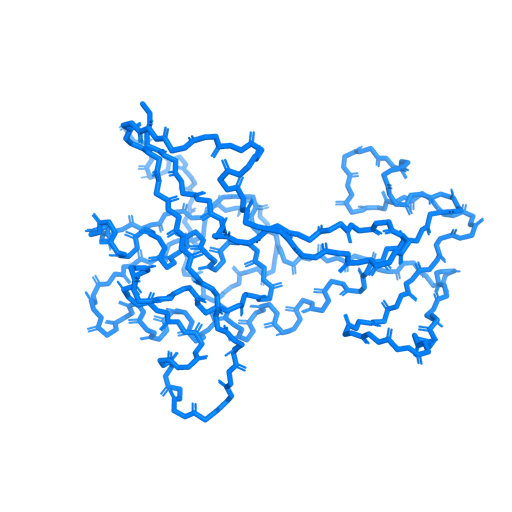15.775 10.820 -14.591 1.00 54.31 99 GLU A C 1
ATOM 789 O O . GLU A 1 99 ? 16.626 11.033 -13.730 1.00 54.31 99 GLU A O 1
ATOM 794 N N . LYS A 1 100 ? 15.438 11.742 -15.499 1.00 49.69 100 LYS A N 1
ATOM 795 C CA . LYS A 1 100 ? 15.969 13.111 -15.472 1.00 49.69 100 LYS A CA 1
ATOM 796 C C . LYS A 1 100 ? 15.277 13.995 -14.427 1.00 49.69 100 LYS A C 1
ATOM 798 O O . LYS A 1 100 ? 15.777 15.089 -14.206 1.00 49.69 100 LYS A O 1
ATOM 803 N N . GLN A 1 101 ? 14.163 13.544 -13.829 1.00 39.28 101 GLN A N 1
ATOM 804 C CA . GLN A 1 101 ? 13.404 14.199 -12.750 1.00 39.28 101 GLN A CA 1
ATOM 805 C C . GLN A 1 101 ? 12.190 13.323 -12.353 1.00 39.28 101 GLN A C 1
ATOM 807 O O . GLN A 1 101 ? 11.220 13.245 -13.111 1.00 39.28 101 GLN A O 1
ATOM 812 N N . GLY A 1 102 ? 12.229 12.686 -11.177 1.00 48.41 102 GLY A N 1
ATOM 813 C CA . GLY A 1 102 ? 11.110 11.916 -10.612 1.00 48.41 102 GLY A CA 1
ATOM 814 C C . GLY A 1 102 ? 11.548 10.797 -9.648 1.00 48.41 102 GLY A C 1
ATOM 815 O O . GLY A 1 102 ? 12.707 10.377 -9.692 1.00 48.41 102 GLY A O 1
ATOM 816 N N . PRO A 1 103 ? 10.671 10.347 -8.726 1.00 46.78 103 PRO A N 1
ATOM 817 C CA . PRO A 1 103 ? 10.957 9.209 -7.862 1.00 46.78 103 PRO A CA 1
ATOM 818 C C . PRO A 1 103 ? 10.735 7.896 -8.627 1.00 46.78 103 PRO A C 1
ATOM 820 O O . PRO A 1 103 ? 9.605 7.455 -8.820 1.00 46.78 103 PRO A O 1
ATOM 823 N N . GLY A 1 104 ? 11.827 7.254 -9.039 1.00 57.44 104 GLY A N 1
ATOM 824 C CA . GLY A 1 104 ? 11.811 5.891 -9.569 1.00 57.44 104 GLY A CA 1
ATOM 825 C C . GLY A 1 104 ? 12.858 5.652 -10.652 1.00 57.44 104 GLY A C 1
ATOM 826 O O . GLY A 1 104 ? 13.223 6.542 -11.413 1.00 57.44 104 GLY A O 1
ATOM 827 N N . VAL A 1 105 ? 13.359 4.420 -10.743 1.00 60.97 105 VAL A N 1
ATOM 828 C CA . VAL A 1 105 ? 14.162 3.999 -11.896 1.00 60.97 105 VAL A CA 1
ATOM 829 C C . VAL A 1 105 ? 13.191 3.551 -12.983 1.00 60.97 105 VAL A C 1
ATOM 831 O O . VAL A 1 105 ? 12.501 2.546 -12.822 1.00 60.97 105 VAL A O 1
ATOM 834 N N . ALA A 1 106 ? 13.114 4.299 -14.084 1.00 71.12 106 ALA A N 1
ATOM 835 C CA . ALA A 1 106 ? 12.300 3.906 -15.227 1.00 71.12 106 ALA A CA 1
ATOM 836 C C . ALA A 1 106 ? 12.974 2.748 -15.976 1.00 71.12 106 ALA A C 1
ATOM 838 O O . ALA A 1 106 ? 14.142 2.822 -16.356 1.00 71.12 106 ALA A O 1
ATOM 839 N N . LEU A 1 107 ? 12.229 1.677 -16.210 1.00 73.44 107 LEU A N 1
ATOM 840 C CA . LEU A 1 107 ? 12.649 0.491 -16.941 1.00 73.44 107 LEU A CA 1
ATOM 841 C C . LEU A 1 107 ? 12.018 0.494 -18.333 1.00 73.44 107 LEU A C 1
ATOM 843 O O . LEU A 1 107 ? 10.880 0.930 -18.505 1.00 73.44 107 LEU A O 1
ATOM 847 N N . VAL A 1 108 ? 12.751 0.014 -19.340 1.00 77.38 108 VAL A N 1
ATOM 848 C CA . VAL A 1 108 ? 12.212 -0.168 -20.699 1.00 77.38 108 VAL A CA 1
ATOM 849 C C . VAL A 1 108 ? 12.422 -1.598 -21.154 1.00 77.38 108 VAL A C 1
ATOM 851 O O . VAL A 1 108 ? 13.571 -2.014 -21.341 1.00 77.38 108 VAL A O 1
ATOM 854 N N . SER A 1 109 ? 11.320 -2.311 -21.392 1.00 76.38 109 SER A N 1
ATOM 855 C CA . SER A 1 109 ? 11.365 -3.571 -22.131 1.00 76.38 109 SER A CA 1
ATOM 856 C C . SER A 1 109 ? 11.575 -3.257 -23.610 1.00 76.38 109 SER A C 1
ATOM 858 O O . SER A 1 109 ? 10.816 -2.499 -24.213 1.00 76.38 109 SER A O 1
ATOM 860 N N . ARG A 1 110 ? 12.644 -3.785 -24.213 1.00 70.69 110 ARG A N 1
ATOM 861 C CA . ARG A 1 110 ? 12.955 -3.537 -25.634 1.00 70.69 110 ARG A CA 1
ATOM 862 C C . ARG A 1 110 ? 12.500 -4.673 -26.533 1.00 70.69 110 ARG A C 1
ATOM 864 O O . ARG A 1 110 ? 12.154 -4.431 -27.689 1.00 70.69 110 ARG A O 1
ATOM 871 N N . ARG A 1 111 ? 12.566 -5.904 -26.032 1.00 70.31 111 ARG A N 1
ATOM 872 C CA . ARG A 1 111 ? 12.282 -7.122 -26.801 1.00 70.31 111 ARG A CA 1
ATOM 873 C C . ARG A 1 111 ? 11.536 -8.175 -25.985 1.00 70.31 111 ARG A C 1
ATOM 875 O O . ARG A 1 111 ? 11.242 -9.224 -26.537 1.00 70.31 111 ARG A O 1
ATOM 882 N N . ASP A 1 112 ? 11.252 -7.891 -24.721 1.00 75.00 112 ASP A N 1
ATOM 883 C CA . ASP A 1 112 ? 10.902 -8.903 -23.734 1.00 75.00 112 ASP A CA 1
ATOM 884 C C . ASP A 1 112 ? 9.416 -8.850 -23.419 1.00 75.00 112 ASP A C 1
ATOM 886 O O . ASP A 1 112 ? 8.843 -7.763 -23.280 1.00 75.00 112 ASP A O 1
ATOM 890 N N . ASP A 1 113 ? 8.821 -10.024 -23.284 1.00 83.19 113 ASP A N 1
ATOM 891 C CA . ASP A 1 113 ? 7.529 -10.175 -22.636 1.00 83.19 113 ASP A CA 1
ATOM 892 C C . ASP A 1 113 ? 7.679 -9.966 -21.127 1.00 83.19 113 ASP A C 1
ATOM 894 O O . ASP A 1 113 ? 8.759 -10.136 -20.554 1.00 83.19 113 ASP A O 1
ATOM 898 N N . ASP A 1 114 ? 6.595 -9.547 -20.490 1.00 85.19 114 ASP A N 1
ATOM 899 C CA . ASP A 1 114 ? 6.523 -9.318 -19.057 1.00 85.19 114 ASP A CA 1
ATOM 900 C C . ASP A 1 114 ? 6.306 -10.643 -18.313 1.00 85.19 114 ASP A C 1
ATOM 902 O O . ASP A 1 114 ? 5.227 -11.225 -18.420 1.00 85.19 114 ASP A O 1
ATOM 906 N N . PRO A 1 115 ? 7.293 -11.132 -17.542 1.00 87.88 115 PRO A N 1
ATOM 907 C CA . PRO A 1 115 ? 7.158 -12.390 -16.817 1.00 87.88 115 PRO A CA 1
ATOM 908 C C . PRO A 1 115 ? 6.360 -12.246 -15.512 1.00 87.88 115 PRO A C 1
ATOM 910 O O . PRO A 1 115 ? 6.154 -13.241 -14.824 1.00 87.88 115 PRO A O 1
ATOM 913 N N . ASN A 1 116 ? 5.984 -11.023 -15.120 1.00 88.75 116 ASN A N 1
ATOM 914 C CA . ASN A 1 116 ? 5.425 -10.737 -13.796 1.00 88.75 116 ASN A CA 1
ATOM 915 C C . ASN A 1 116 ? 3.903 -10.588 -13.793 1.00 88.75 116 ASN A C 1
ATOM 917 O O . ASN A 1 116 ? 3.298 -10.577 -12.725 1.00 88.75 116 ASN A O 1
ATOM 921 N N . HIS A 1 117 ? 3.290 -10.419 -14.962 1.00 90.12 117 HIS A N 1
ATOM 922 C CA . HIS A 1 117 ? 1.864 -10.140 -15.088 1.00 90.12 117 HIS A CA 1
ATOM 923 C C . HIS A 1 117 ? 1.180 -11.205 -15.941 1.00 90.12 117 HIS A C 1
ATOM 925 O O . HIS A 1 117 ? 1.809 -11.871 -16.759 1.00 90.12 117 HIS A O 1
ATOM 931 N N . PHE A 1 118 ? -0.134 -11.345 -15.751 1.00 89.62 118 PHE A N 1
ATOM 932 C CA . PHE A 1 118 ? -0.945 -12.337 -16.458 1.00 89.62 118 PHE A CA 1
ATOM 933 C C . PHE A 1 118 ? -0.888 -12.176 -17.985 1.00 89.62 118 PHE A C 1
ATOM 935 O O . PHE A 1 118 ? -0.757 -13.162 -18.706 1.00 89.62 118 PHE A O 1
ATOM 942 N N . ASP A 1 119 ? -0.978 -10.936 -18.481 1.00 90.19 119 ASP A N 1
ATOM 943 C CA . ASP A 1 119 ? -0.762 -10.647 -19.898 1.00 90.19 119 ASP A CA 1
ATOM 944 C C . ASP A 1 119 ? 0.721 -10.298 -20.119 1.00 90.19 119 ASP A C 1
ATOM 946 O O . ASP A 1 119 ? 1.166 -9.247 -19.639 1.00 90.19 119 ASP A O 1
ATOM 950 N N . PRO A 1 120 ? 1.477 -11.099 -20.894 1.00 89.06 120 PRO A N 1
ATOM 951 C CA . PRO A 1 120 ? 2.888 -10.831 -21.179 1.00 89.06 120 PRO A CA 1
ATOM 952 C C . PRO A 1 120 ? 3.123 -9.485 -21.884 1.00 89.06 120 PRO A C 1
ATOM 954 O O . PRO A 1 120 ? 4.240 -8.970 -21.921 1.00 89.06 120 PRO A O 1
ATOM 957 N N . ARG A 1 121 ? 2.079 -8.863 -22.442 1.00 88.38 121 ARG A N 1
ATOM 958 C CA . ARG A 1 121 ? 2.161 -7.565 -23.122 1.00 88.38 121 ARG A CA 1
ATOM 959 C C . ARG A 1 121 ? 1.995 -6.377 -22.174 1.00 88.38 121 ARG A C 1
ATOM 961 O O . ARG A 1 121 ? 2.206 -5.248 -22.616 1.00 88.38 121 ARG A O 1
ATOM 968 N N . TYR A 1 122 ? 1.644 -6.589 -20.900 1.00 87.50 122 TYR A N 1
ATOM 969 C CA . TYR A 1 122 ? 1.332 -5.515 -19.946 1.00 87.50 122 TYR A CA 1
ATOM 970 C C . TYR A 1 122 ? 2.501 -4.523 -19.778 1.00 87.50 122 TYR A C 1
ATOM 972 O O . TYR A 1 122 ? 2.362 -3.336 -20.113 1.00 87.50 122 TYR A O 1
ATOM 980 N N . PHE A 1 123 ? 3.684 -5.027 -19.403 1.00 85.50 123 PHE A N 1
ATOM 981 C CA . PHE A 1 123 ? 4.972 -4.326 -19.531 1.00 85.50 123 PHE A CA 1
ATOM 982 C C . PHE A 1 123 ? 5.925 -4.972 -20.543 1.00 85.50 123 PHE A C 1
ATOM 984 O O . PHE A 1 123 ? 7.147 -4.838 -20.440 1.00 85.50 123 PHE A O 1
ATOM 991 N N . GLY A 1 124 ? 5.354 -5.639 -21.546 1.00 80.88 124 GLY A N 1
ATOM 992 C CA . GLY A 1 124 ? 6.100 -6.287 -22.615 1.00 80.88 124 GLY A CA 1
ATOM 993 C C . GLY A 1 124 ? 6.804 -5.302 -23.557 1.00 80.88 124 GLY A C 1
ATOM 994 O O . GLY A 1 124 ? 7.042 -4.129 -23.250 1.00 80.88 124 GLY A O 1
ATOM 995 N N . ARG A 1 125 ? 7.143 -5.773 -24.755 1.00 81.75 125 ARG A N 1
ATOM 996 C CA . ARG A 1 125 ? 7.968 -5.050 -25.732 1.00 81.75 125 ARG A CA 1
ATOM 997 C C . ARG A 1 125 ? 7.588 -3.567 -25.917 1.00 81.75 125 ARG A C 1
ATOM 999 O O . ARG A 1 125 ? 6.445 -3.219 -26.195 1.00 81.75 125 ARG A O 1
ATOM 1006 N N . ASN A 1 126 ? 8.600 -2.697 -25.871 1.00 80.19 126 ASN A N 1
ATOM 1007 C CA . ASN A 1 126 ? 8.532 -1.237 -26.035 1.00 80.19 126 ASN A CA 1
ATOM 1008 C C . ASN A 1 126 ? 7.730 -0.485 -24.957 1.00 80.19 126 ASN A C 1
ATOM 1010 O O . ASN A 1 126 ? 7.415 0.694 -25.141 1.00 80.19 126 ASN A O 1
ATOM 1014 N N . ARG A 1 127 ? 7.420 -1.117 -23.820 1.00 80.88 127 ARG A N 1
ATOM 1015 C CA . ARG A 1 127 ? 6.738 -0.467 -22.695 1.00 80.88 127 ARG A CA 1
ATOM 1016 C C . ARG A 1 127 ? 7.736 0.074 -21.677 1.00 80.88 127 ARG A C 1
ATOM 1018 O O . ARG A 1 127 ? 8.825 -0.472 -21.478 1.00 80.88 127 ARG A O 1
ATOM 1025 N N . LYS A 1 128 ? 7.344 1.176 -21.035 1.00 79.56 128 LYS A N 1
ATOM 1026 C CA . LYS A 1 128 ? 8.034 1.739 -19.873 1.00 79.56 128 LYS A CA 1
ATOM 1027 C C . LYS A 1 128 ? 7.308 1.312 -18.609 1.00 79.56 128 LYS A C 1
ATOM 1029 O O . LYS A 1 128 ? 6.079 1.314 -18.595 1.00 79.56 128 LYS A O 1
ATOM 1034 N N . TRP A 1 129 ? 8.064 1.002 -17.570 1.00 78.31 129 TRP A N 1
ATOM 1035 C CA . TRP A 1 129 ? 7.523 0.644 -16.266 1.00 78.31 129 TRP A CA 1
ATOM 1036 C C . TRP A 1 129 ? 8.421 1.154 -15.147 1.00 78.31 129 TRP A C 1
ATOM 1038 O O . TRP A 1 129 ? 9.573 1.523 -15.382 1.00 78.31 129 TRP A O 1
ATOM 1048 N N . HIS A 1 130 ? 7.870 1.239 -13.943 1.00 82.06 130 HIS A N 1
ATOM 1049 C CA . HIS A 1 130 ? 8.606 1.677 -12.764 1.00 82.06 130 HIS A CA 1
ATOM 1050 C C . HIS A 1 130 ? 9.250 0.476 -12.078 1.00 82.06 130 HIS A C 1
ATOM 1052 O O . HIS A 1 130 ? 8.629 -0.580 -11.981 1.00 82.06 130 HIS A O 1
ATOM 1058 N N . ASP A 1 131 ? 10.483 0.647 -11.600 1.00 83.94 131 ASP A N 1
ATOM 1059 C CA . ASP A 1 131 ? 11.137 -0.350 -10.755 1.00 83.94 131 ASP A CA 1
ATOM 1060 C C . ASP A 1 131 ? 10.288 -0.617 -9.493 1.00 83.94 131 ASP A C 1
ATOM 1062 O O . ASP A 1 131 ? 10.059 0.327 -8.721 1.00 83.94 131 ASP A O 1
ATOM 1066 N N . PRO A 1 132 ? 9.826 -1.867 -9.283 1.00 82.19 132 PRO A N 1
ATOM 1067 C CA . PRO A 1 132 ? 8.931 -2.218 -8.189 1.00 82.19 132 PRO A CA 1
ATOM 1068 C C . PRO A 1 132 ? 9.573 -2.096 -6.801 1.00 82.19 132 PRO A C 1
ATOM 1070 O O . PRO A 1 132 ? 8.837 -2.007 -5.830 1.00 82.19 132 PRO A O 1
ATOM 1073 N N . GLN A 1 133 ? 10.905 -2.044 -6.667 1.00 90.00 133 GLN A N 1
ATOM 1074 C CA . GLN A 1 133 ? 11.585 -1.847 -5.369 1.00 90.00 133 GLN A CA 1
ATOM 1075 C C . GLN A 1 133 ? 11.073 -2.784 -4.240 1.00 90.00 133 GLN A C 1
ATOM 1077 O O . GLN A 1 133 ? 10.691 -2.300 -3.165 1.00 90.00 133 GLN A O 1
ATOM 1082 N N . PRO A 1 134 ? 11.049 -4.119 -4.447 1.00 92.94 134 PRO A N 1
ATOM 1083 C CA . PRO A 1 134 ? 10.455 -5.070 -3.504 1.00 92.94 134 PRO A CA 1
ATOM 1084 C C . PRO A 1 134 ? 11.093 -5.025 -2.109 1.00 92.94 134 PRO A C 1
ATOM 1086 O O . PRO A 1 134 ? 10.402 -5.216 -1.114 1.00 92.94 134 PRO A O 1
ATOM 1089 N N . GLU A 1 135 ? 12.378 -4.692 -1.997 1.00 94.31 135 GLU A N 1
ATOM 1090 C CA . GLU A 1 135 ? 13.063 -4.550 -0.708 1.00 94.31 135 GLU A CA 1
ATOM 1091 C C . GLU A 1 135 ? 12.457 -3.413 0.128 1.00 94.31 135 GLU A C 1
ATOM 1093 O O . GLU A 1 135 ? 12.275 -3.553 1.337 1.00 94.31 135 GLU A O 1
ATOM 1098 N N . LYS A 1 136 ? 12.075 -2.301 -0.517 1.00 94.62 136 LYS A N 1
ATOM 1099 C CA . LYS A 1 136 ? 11.388 -1.192 0.160 1.00 94.62 136 LYS A CA 1
ATOM 1100 C C . LYS A 1 136 ? 9.946 -1.542 0.502 1.00 94.62 136 LYS A C 1
ATOM 1102 O O . LYS A 1 136 ? 9.465 -1.123 1.550 1.00 94.62 136 LYS A O 1
ATOM 1107 N N . MET A 1 137 ? 9.270 -2.324 -0.344 1.00 96.31 137 MET A N 1
ATOM 1108 C CA . MET A 1 137 ? 7.939 -2.853 -0.028 1.00 96.31 137 MET A CA 1
ATOM 1109 C C . MET A 1 137 ? 7.983 -3.721 1.234 1.00 96.31 137 MET A C 1
ATOM 1111 O O . MET A 1 137 ? 7.202 -3.487 2.151 1.00 96.31 137 MET A O 1
ATOM 1115 N N . ILE A 1 138 ? 8.926 -4.668 1.319 1.00 97.94 138 ILE A N 1
ATOM 1116 C CA . ILE A 1 138 ? 9.113 -5.537 2.492 1.00 97.94 138 ILE A CA 1
ATOM 1117 C C . ILE A 1 138 ? 9.451 -4.723 3.744 1.00 97.94 138 ILE A C 1
ATOM 1119 O O . ILE A 1 138 ? 8.844 -4.944 4.791 1.00 97.94 138 ILE A O 1
ATOM 1123 N N . ALA A 1 139 ? 10.351 -3.740 3.642 1.00 97.25 139 ALA A N 1
ATOM 1124 C CA . ALA A 1 139 ? 10.653 -2.848 4.761 1.00 97.25 139 ALA A CA 1
ATOM 1125 C C . ALA A 1 139 ? 9.404 -2.081 5.237 1.00 97.25 139 ALA A C 1
ATOM 1127 O O . ALA A 1 139 ? 9.148 -1.994 6.436 1.00 97.25 139 ALA A O 1
ATOM 1128 N N . HIS A 1 140 ? 8.581 -1.582 4.309 1.00 97.88 140 HIS A N 1
ATOM 1129 C CA . HIS A 1 140 ? 7.337 -0.893 4.652 1.00 97.88 140 HIS A CA 1
ATOM 1130 C C . HIS A 1 140 ? 6.324 -1.832 5.319 1.00 97.88 140 HIS A C 1
ATOM 1132 O O . HIS A 1 140 ? 5.727 -1.467 6.329 1.00 97.88 140 HIS A O 1
ATOM 1138 N N . TYR A 1 141 ? 6.169 -3.065 4.825 1.00 98.50 141 TYR A N 1
ATOM 1139 C CA . TYR A 1 141 ? 5.339 -4.064 5.500 1.00 98.50 141 TYR A CA 1
ATOM 1140 C C . TYR A 1 141 ? 5.805 -4.320 6.934 1.00 98.50 141 TYR A C 1
ATOM 1142 O O . TYR A 1 141 ? 4.963 -4.467 7.815 1.00 98.50 141 TYR A O 1
ATOM 1150 N N . ALA A 1 142 ? 7.117 -4.333 7.192 1.00 98.44 142 ALA A N 1
ATOM 1151 C CA . ALA A 1 142 ? 7.642 -4.513 8.543 1.00 98.44 142 ALA A CA 1
ATOM 1152 C C . ALA A 1 142 ? 7.240 -3.358 9.476 1.00 98.44 142 ALA A C 1
ATOM 1154 O O . ALA A 1 142 ? 6.809 -3.612 10.600 1.00 98.44 142 ALA A O 1
ATOM 1155 N N . TYR A 1 143 ? 7.294 -2.106 9.008 1.00 98.38 143 TYR A N 1
ATOM 1156 C CA . TYR A 1 143 ? 6.804 -0.960 9.786 1.00 98.38 143 TYR A CA 1
ATOM 1157 C C . TYR A 1 143 ? 5.288 -0.990 9.989 1.00 98.38 143 TYR A C 1
ATOM 1159 O O . TYR A 1 143 ? 4.816 -0.725 11.092 1.00 98.38 143 TYR A O 1
ATOM 1167 N N . ALA A 1 144 ? 4.522 -1.376 8.965 1.00 98.44 144 ALA A N 1
ATOM 1168 C CA . ALA A 1 144 ? 3.080 -1.558 9.097 1.00 98.44 144 ALA A CA 1
ATOM 1169 C C . ALA A 1 144 ? 2.746 -2.647 10.123 1.00 98.44 144 ALA A C 1
ATOM 1171 O O . ALA A 1 144 ? 1.868 -2.447 10.954 1.00 98.44 144 ALA A O 1
ATOM 1172 N N . LYS A 1 145 ? 3.483 -3.766 10.130 1.00 98.56 145 LYS A N 1
ATOM 1173 C CA . LYS A 1 145 ? 3.334 -4.804 11.154 1.00 98.56 145 LYS A CA 1
ATOM 1174 C C . LYS A 1 145 ? 3.588 -4.243 12.554 1.00 98.56 145 LYS A C 1
ATOM 1176 O O . LYS A 1 145 ? 2.757 -4.445 13.426 1.00 98.56 145 LYS A O 1
ATOM 1181 N N . GLN A 1 146 ? 4.686 -3.512 12.757 1.00 98.38 146 GLN A N 1
ATOM 1182 C CA . GLN A 1 146 ? 4.996 -2.900 14.056 1.00 98.38 146 GLN A CA 1
ATOM 1183 C C . GLN A 1 146 ? 3.875 -1.967 14.530 1.00 98.38 146 GLN A C 1
ATOM 1185 O O . GLN A 1 146 ? 3.485 -2.020 15.691 1.00 98.38 146 GLN A O 1
ATOM 1190 N N . ALA A 1 147 ? 3.336 -1.139 13.632 1.00 98.19 147 ALA A N 1
ATOM 1191 C CA . ALA A 1 147 ? 2.217 -0.259 13.942 1.00 98.19 147 ALA A CA 1
ATOM 1192 C C . ALA A 1 147 ? 0.950 -1.049 14.327 1.00 98.19 147 ALA A C 1
ATOM 1194 O O . ALA A 1 147 ? 0.309 -0.784 15.341 1.00 98.19 147 ALA A O 1
ATOM 1195 N N . LEU A 1 148 ? 0.602 -2.067 13.544 1.00 98.56 148 LEU A N 1
ATOM 1196 C CA . LEU A 1 148 ? -0.570 -2.904 13.796 1.00 98.56 148 LEU A CA 1
ATOM 1197 C C . LEU A 1 148 ? -0.443 -3.717 15.094 1.00 98.56 148 LEU A C 1
ATOM 1199 O O . LEU A 1 148 ? -1.414 -3.806 15.845 1.00 98.56 148 LEU A O 1
ATOM 1203 N N . ASP A 1 149 ? 0.752 -4.223 15.410 1.00 97.75 149 ASP A N 1
ATOM 1204 C CA . ASP A 1 149 ? 1.031 -4.943 16.657 1.00 97.75 149 ASP A CA 1
ATOM 1205 C C . ASP A 1 149 ? 0.758 -4.052 17.891 1.00 97.75 149 ASP A C 1
ATOM 1207 O O . ASP A 1 149 ? 0.183 -4.529 18.870 1.00 97.75 149 ASP A O 1
ATOM 1211 N N . VAL A 1 150 ? 1.091 -2.749 17.841 1.00 96.56 150 VAL A N 1
ATOM 1212 C CA . VAL A 1 150 ? 0.841 -1.784 18.941 1.00 96.56 150 VAL A CA 1
ATOM 1213 C C . VAL A 1 150 ? -0.643 -1.685 19.290 1.00 96.56 150 VAL A C 1
ATOM 1215 O O . VAL A 1 150 ? -0.998 -1.539 20.459 1.00 96.56 150 VAL A O 1
ATOM 1218 N N . ILE A 1 151 ? -1.514 -1.779 18.287 1.00 96.94 151 ILE A N 1
ATOM 1219 C CA . ILE A 1 151 ? -2.967 -1.729 18.474 1.00 96.94 151 ILE A CA 1
ATOM 1220 C C . ILE A 1 151 ? -3.604 -3.125 18.517 1.00 96.94 151 ILE A C 1
ATOM 1222 O O . ILE A 1 151 ? -4.829 -3.230 18.515 1.00 96.94 151 ILE A O 1
ATOM 1226 N N . GLY A 1 152 ? -2.811 -4.199 18.567 1.00 97.88 152 GLY A N 1
ATOM 1227 C CA . GLY A 1 152 ? -3.304 -5.574 18.662 1.00 97.88 152 GLY A CA 1
ATOM 1228 C C . GLY A 1 152 ? -4.048 -6.063 17.416 1.00 97.88 152 GLY A C 1
ATOM 1229 O O . GLY A 1 152 ? -4.995 -6.837 17.540 1.00 97.88 152 GLY A O 1
ATOM 1230 N N . VAL A 1 153 ? -3.671 -5.584 16.228 1.00 98.44 153 VAL A N 1
ATOM 1231 C CA . VAL A 1 153 ? -4.196 -6.077 14.947 1.00 98.44 153 VAL A CA 1
ATOM 1232 C C . VAL A 1 153 ? -3.247 -7.129 14.386 1.00 98.44 153 VAL A C 1
ATOM 1234 O O . VAL A 1 153 ? -2.058 -6.877 14.206 1.00 98.44 153 VAL A O 1
ATOM 1237 N N . VAL A 1 154 ? -3.782 -8.306 14.073 1.00 97.88 154 VAL A N 1
ATOM 1238 C CA . VAL A 1 154 ? -3.026 -9.421 13.501 1.00 97.88 154 VAL A CA 1
ATOM 1239 C C . VAL A 1 154 ? -3.221 -9.451 11.991 1.00 97.88 154 VAL A C 1
ATOM 1241 O O . VAL A 1 154 ? -4.337 -9.317 11.489 1.00 97.88 154 VAL A O 1
ATOM 1244 N N . VAL A 1 155 ? -2.128 -9.658 11.259 1.00 98.19 155 VAL A N 1
ATOM 1245 C CA . VAL A 1 155 ? -2.147 -9.811 9.802 1.00 98.19 155 VAL A CA 1
ATOM 1246 C C . VAL A 1 155 ? -1.586 -11.177 9.427 1.00 98.19 155 VAL A C 1
ATOM 1248 O O . VAL A 1 155 ? -0.516 -11.554 9.905 1.00 98.19 155 VAL A O 1
ATOM 1251 N N . TYR A 1 156 ? -2.283 -11.893 8.549 1.00 97.88 156 TYR A N 1
ATOM 1252 C CA . TYR A 1 156 ? -1.851 -13.165 7.974 1.00 97.88 156 TYR A CA 1
ATOM 1253 C C . TYR A 1 156 ? -1.578 -13.024 6.478 1.00 97.88 156 TYR A C 1
ATOM 1255 O O . TYR A 1 156 ? -2.281 -12.299 5.774 1.00 97.88 156 TYR A O 1
ATOM 1263 N N . ASN A 1 157 ? -0.586 -13.758 5.976 1.00 97.81 157 ASN A N 1
ATOM 1264 C CA . ASN A 1 157 ? -0.374 -13.935 4.542 1.00 97.81 157 ASN A CA 1
ATOM 1265 C C . ASN A 1 157 ? -0.953 -15.284 4.087 1.00 97.81 157 ASN A C 1
ATOM 1267 O O . ASN A 1 157 ? -0.446 -16.338 4.459 1.00 97.81 157 ASN A O 1
ATOM 1271 N N . ALA A 1 158 ? -1.985 -15.242 3.251 1.00 97.38 158 ALA A N 1
ATOM 1272 C CA . ALA A 1 158 ? -2.619 -16.397 2.619 1.00 97.38 158 ALA A CA 1
ATOM 1273 C C . ALA A 1 158 ? -2.342 -16.495 1.108 1.00 97.38 158 ALA A C 1
ATOM 1275 O O . ALA A 1 158 ? -2.979 -17.266 0.394 1.00 97.38 158 ALA A O 1
ATOM 1276 N N . THR A 1 159 ? -1.397 -15.705 0.594 1.00 96.19 159 THR A N 1
ATOM 1277 C CA . THR A 1 159 ? -0.930 -15.815 -0.794 1.00 96.19 159 THR A CA 1
ATOM 1278 C C . THR A 1 159 ? -0.227 -17.155 -0.990 1.00 96.19 159 THR A C 1
ATOM 1280 O O . THR A 1 159 ? 0.631 -17.511 -0.190 1.00 96.19 159 THR A O 1
ATOM 1283 N N . VAL A 1 160 ? -0.528 -17.893 -2.058 1.00 94.94 160 VAL A N 1
ATOM 1284 C CA . VAL A 1 160 ? 0.218 -19.117 -2.392 1.00 94.94 160 VAL A CA 1
ATOM 1285 C C . VAL A 1 160 ? 1.584 -18.725 -2.964 1.00 94.94 160 VAL A C 1
ATOM 1287 O O . VAL A 1 160 ? 1.659 -18.100 -4.016 1.00 94.94 160 VAL A O 1
ATOM 1290 N N . GLY A 1 161 ? 2.673 -19.082 -2.277 1.00 93.88 161 GLY A N 1
ATOM 1291 C CA . GLY A 1 161 ? 4.032 -18.696 -2.676 1.00 93.88 161 GLY A CA 1
ATOM 1292 C C . GLY A 1 161 ? 4.367 -17.226 -2.378 1.00 93.88 161 GLY A C 1
ATOM 1293 O O . GLY A 1 161 ? 3.998 -16.690 -1.328 1.00 93.88 161 GLY A O 1
ATOM 1294 N N . GLY A 1 162 ? 5.112 -16.583 -3.281 1.00 94.69 162 GLY A N 1
ATOM 1295 C CA . GLY A 1 162 ? 5.618 -15.219 -3.098 1.00 94.69 162 GLY A CA 1
ATOM 1296 C C . GLY A 1 162 ? 6.820 -15.122 -2.149 1.00 94.69 162 GLY A C 1
ATOM 1297 O O . GLY A 1 162 ? 7.473 -16.116 -1.841 1.00 94.69 162 GLY A O 1
ATOM 1298 N N . LYS A 1 163 ? 7.142 -13.894 -1.733 1.00 96.88 163 LYS A N 1
ATOM 1299 C CA . LYS A 1 163 ? 8.258 -13.537 -0.838 1.00 96.88 163 LYS A CA 1
ATOM 1300 C C . LYS A 1 163 ? 7.836 -12.656 0.344 1.00 96.88 163 LYS A C 1
ATOM 1302 O O . LYS A 1 163 ? 8.690 -12.146 1.070 1.00 96.88 163 LYS A O 1
ATOM 1307 N N . LEU A 1 164 ? 6.535 -12.424 0.528 1.00 97.56 164 LEU A N 1
ATOM 1308 C CA . LEU A 1 164 ? 6.024 -11.665 1.667 1.00 97.56 164 LEU A CA 1
ATOM 1309 C C . LEU A 1 164 ? 6.030 -12.531 2.936 1.00 97.56 164 LEU A C 1
ATOM 1311 O O . LEU A 1 164 ? 5.025 -13.143 3.279 1.00 97.56 164 LEU A O 1
ATOM 1315 N N . GLU A 1 165 ? 7.153 -12.544 3.653 1.00 97.56 165 GLU A N 1
ATOM 1316 C CA . GLU A 1 165 ? 7.312 -13.313 4.905 1.00 97.56 165 GLU A CA 1
ATOM 1317 C C . GLU A 1 165 ? 7.257 -12.445 6.172 1.00 97.56 165 GLU A C 1
ATOM 1319 O O . GLU A 1 165 ? 7.518 -12.918 7.274 1.00 97.56 165 GLU A O 1
ATOM 1324 N N . VAL A 1 166 ? 6.927 -11.155 6.034 1.00 98.19 166 VAL A N 1
ATOM 1325 C CA . VAL A 1 166 ? 6.762 -10.250 7.186 1.00 98.19 166 VAL A CA 1
ATOM 1326 C C . VAL A 1 166 ? 5.609 -10.703 8.086 1.00 98.19 166 VAL A C 1
ATOM 1328 O O . VAL A 1 166 ? 5.677 -10.565 9.307 1.00 98.19 166 VAL A O 1
ATOM 1331 N N . PHE A 1 167 ? 4.548 -11.238 7.483 1.00 98.31 167 PHE A N 1
ATOM 1332 C CA . PHE A 1 167 ? 3.359 -11.710 8.181 1.00 98.31 167 PHE A CA 1
ATOM 1333 C C . PHE A 1 167 ? 3.341 -13.240 8.231 1.00 98.31 167 PHE A C 1
ATOM 1335 O O . PHE A 1 167 ? 3.721 -13.873 7.243 1.00 98.31 167 PHE A O 1
ATOM 1342 N N . PRO A 1 168 ? 2.874 -13.849 9.337 1.00 97.00 168 PRO A N 1
ATOM 1343 C CA . PRO A 1 168 ? 2.745 -15.296 9.437 1.00 97.00 168 PRO A CA 1
ATOM 1344 C C . PRO A 1 168 ? 1.873 -15.855 8.310 1.00 97.00 168 PRO A C 1
ATOM 1346 O O . PRO A 1 168 ? 0.788 -15.341 8.018 1.00 97.00 168 PRO A O 1
ATOM 1349 N N . ARG A 1 169 ? 2.360 -16.926 7.685 1.00 96.75 169 ARG A N 1
ATOM 1350 C CA . ARG A 1 169 ? 1.680 -17.592 6.579 1.00 96.75 169 ARG A CA 1
ATOM 1351 C C . ARG A 1 169 ? 0.595 -18.534 7.092 1.00 96.75 169 ARG A C 1
ATOM 1353 O O . ARG A 1 169 ? 0.833 -19.282 8.039 1.00 96.75 169 ARG A O 1
ATOM 1360 N N . ARG A 1 170 ? -0.580 -18.505 6.463 1.00 95.31 170 ARG A N 1
ATOM 1361 C CA . ARG A 1 170 ? -1.692 -19.427 6.735 1.00 95.31 170 ARG A CA 1
ATOM 1362 C C . ARG A 1 170 ? -2.371 -19.834 5.438 1.00 95.31 170 ARG A C 1
ATOM 1364 O O . ARG A 1 170 ? -2.542 -19.006 4.552 1.00 95.31 170 ARG A O 1
ATOM 1371 N N . GLU A 1 171 ? -2.778 -21.092 5.338 1.00 93.81 171 GLU A N 1
ATOM 1372 C CA . GLU A 1 171 ? -3.524 -21.573 4.177 1.00 93.81 171 GLU A CA 1
ATOM 1373 C C . GLU A 1 171 ? -4.896 -20.893 4.114 1.00 93.81 171 GLU A C 1
ATOM 1375 O O . GLU A 1 171 ? -5.627 -20.852 5.105 1.00 93.81 171 GLU A O 1
ATOM 1380 N N . PHE A 1 172 ? -5.272 -20.362 2.945 1.00 90.94 172 PHE A N 1
ATOM 1381 C CA . PHE A 1 172 ? -6.532 -19.624 2.797 1.00 90.94 172 PHE A CA 1
ATOM 1382 C C . PHE A 1 172 ? -7.749 -20.474 3.194 1.00 90.94 172 PHE A C 1
ATOM 1384 O O . PHE A 1 172 ? -8.645 -19.988 3.880 1.00 90.94 172 PHE A O 1
ATOM 1391 N N . GLY A 1 173 ? -7.748 -21.765 2.841 1.00 88.38 173 GLY A N 1
ATOM 1392 C CA . GLY A 1 173 ? -8.823 -22.701 3.189 1.00 88.38 173 GLY A CA 1
ATOM 1393 C C . GLY A 1 173 ? -9.000 -22.946 4.693 1.00 88.38 173 GLY A C 1
ATOM 1394 O O . GLY A 1 173 ? -10.056 -23.403 5.112 1.00 88.38 173 GLY A O 1
ATOM 1395 N N . GLU A 1 174 ? -8.007 -22.623 5.525 1.00 88.38 174 GLU A N 1
ATOM 1396 C CA . GLU A 1 174 ? -8.144 -22.696 6.985 1.00 88.38 174 GLU A CA 1
ATOM 1397 C C . GLU A 1 174 ? -8.804 -21.448 7.592 1.00 88.38 174 GLU A C 1
ATOM 1399 O O . GLU A 1 174 ? -9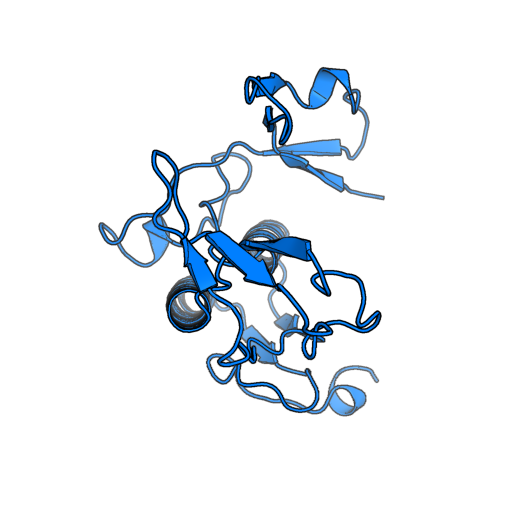.229 -21.487 8.750 1.00 88.38 174 GLU A O 1
ATOM 1404 N N . LEU A 1 175 ? -8.847 -20.344 6.837 1.00 82.06 175 LEU A N 1
ATOM 1405 C CA . LEU A 1 175 ? -9.312 -19.024 7.281 1.00 82.06 175 LEU A CA 1
ATOM 1406 C C . LEU A 1 175 ? -10.771 -18.750 6.907 1.00 82.06 175 LEU A C 1
ATOM 1408 O O . LEU A 1 175 ? -11.461 -18.027 7.619 1.00 82.06 175 LEU A O 1
ATOM 1412 N N . VAL A 1 176 ? -11.247 -19.335 5.809 1.00 71.44 176 VAL A N 1
ATOM 1413 C CA . VAL A 1 176 ? -12.651 -19.290 5.385 1.00 71.44 176 VAL A CA 1
ATOM 1414 C C . VAL A 1 176 ? -13.305 -20.632 5.696 1.00 71.44 176 VAL A C 1
ATOM 1416 O O . VAL A 1 176 ? -13.113 -21.606 4.971 1.00 71.44 176 VAL A O 1
ATOM 1419 N N . LYS A 1 177 ? -14.058 -20.670 6.796 1.00 58.38 177 LYS A N 1
ATOM 1420 C CA . LYS A 1 177 ? -14.977 -21.760 7.142 1.00 58.38 177 LYS A CA 1
ATOM 1421 C C . LYS A 1 177 ? -16.416 -21.295 7.000 1.00 58.38 177 LYS A C 1
ATOM 1423 O O . LYS A 1 177 ? -16.675 -20.120 7.344 1.00 58.38 177 LYS A O 1
#

pLDDT: mean 89.69, std 11.45, range [39.28, 98.56]

Sequence (177 aa):
MTGFFPAVIQEHSGRKRRSPARFVIPAGPNRYFFNETPNSTENLPHSMFSYDIDANVVQPYTVAITMLQIAAYMGFREIVLIGCDTNYAVPRTVKRLKEKQGPGVALVSRRDDDPNHFDPRYFGRNRKWHDPQPEKMIAHYAYAKQALDVIGVVVYNATVGGKLEVFPRREFGELVK

Secondary structure (DSSP, 8-state):
--EEEESEEE-SSTT--EEEGGGTS---TTEEEE-EE---SSSTTTTT--S-TTT-EEPPSSHHHHHHHHHHHTT-SEEEE-S--------TTSEEE--SSSSS-EEE-SS---TTSSSTTSS-TT-EEE---HHHHHHHHHHHHHHHHHTT-EEEE--SSSS--SS-B--HHHH--

Radius of gyration: 18.05 Å; chains: 1; bounding box: 42×41×46 Å

Foldseek 3Di:
DADEEAQWDFDPDDPGDIDGCCVVVPDDPRYHHFYEDEADPPPFPCSLAACDRNPHGYDALDCVRVVLSVCSVVPAQEAEDEPPQLDADDDPQWDFDDPPDDPFGKIAAAAFFGPPDPGSVPRHHGHIDGDSPSVRNLVSLLRSVVVSVVVNHAYEYQYDHHDNPSHHYDPPVVVPD